Protein AF-A0A3M1KAP8-F1 (afdb_monomer_lite)

Structure (mmCIF, N/CA/C/O backbone):
data_AF-A0A3M1KAP8-F1
#
_entry.id   AF-A0A3M1KAP8-F1
#
loop_
_atom_site.group_PDB
_atom_site.id
_atom_site.type_symbol
_atom_site.label_atom_id
_atom_site.label_alt_id
_atom_site.label_comp_id
_atom_site.label_asym_id
_atom_site.label_entity_id
_atom_site.label_seq_id
_atom_site.pdbx_PDB_ins_code
_atom_site.Cartn_x
_atom_site.Cartn_y
_atom_site.Cartn_z
_atom_site.occupancy
_atom_site.B_iso_or_equiv
_atom_site.auth_seq_id
_atom_site.auth_comp_id
_atom_site.auth_asym_id
_atom_site.auth_atom_id
_atom_site.pdbx_PDB_model_num
ATOM 1 N N . MET A 1 1 ? -12.465 -6.374 11.927 1.00 93.69 1 MET A N 1
ATOM 2 C CA . MET A 1 1 ? -13.094 -5.767 10.733 1.00 93.69 1 MET A CA 1
ATOM 3 C C . MET A 1 1 ? -12.597 -6.473 9.483 1.00 93.69 1 MET A C 1
ATOM 5 O O . MET A 1 1 ? -11.524 -7.053 9.536 1.00 93.69 1 MET A O 1
ATOM 9 N N . LYS A 1 2 ? -13.347 -6.440 8.377 1.00 95.56 2 LYS A N 1
ATOM 10 C CA . LYS A 1 2 ? -12.838 -6.924 7.085 1.00 95.56 2 LYS A CA 1
ATOM 11 C C . LYS A 1 2 ? -11.937 -5.863 6.454 1.00 95.56 2 LYS A C 1
ATOM 13 O O . LYS A 1 2 ? -12.251 -4.679 6.549 1.00 95.56 2 LYS A O 1
ATOM 18 N N . ALA A 1 3 ? -10.857 -6.296 5.819 1.00 96.00 3 ALA A N 1
ATOM 19 C CA . ALA A 1 3 ? -9.937 -5.455 5.061 1.00 96.00 3 ALA A CA 1
ATOM 20 C C . ALA A 1 3 ? -9.540 -6.157 3.755 1.00 96.00 3 ALA A C 1
ATOM 22 O O . ALA A 1 3 ? -9.580 -7.388 3.673 1.00 96.00 3 ALA A O 1
ATOM 23 N N . ILE A 1 4 ? -9.172 -5.367 2.749 1.00 96.25 4 ILE A N 1
ATOM 24 C CA . ILE A 1 4 ? -8.640 -5.850 1.473 1.00 96.25 4 ILE A CA 1
ATOM 25 C C . ILE A 1 4 ? -7.117 -5.859 1.583 1.00 96.25 4 ILE A C 1
ATOM 27 O O . ILE A 1 4 ? -6.529 -4.870 2.008 1.00 96.25 4 ILE A O 1
ATOM 31 N N . TRP A 1 5 ? -6.495 -6.972 1.220 1.00 96.88 5 TRP A N 1
ATOM 32 C CA . TRP A 1 5 ? -5.055 -7.188 1.284 1.00 96.88 5 TRP A CA 1
ATOM 33 C C . TRP A 1 5 ? -4.496 -7.518 -0.092 1.00 96.88 5 TRP A C 1
ATOM 35 O O . TRP A 1 5 ? -5.185 -8.131 -0.906 1.00 96.88 5 TRP A O 1
ATOM 45 N N . VAL A 1 6 ? -3.236 -7.164 -0.311 1.00 97.12 6 VAL A N 1
ATOM 46 C CA . VAL A 1 6 ? -2.418 -7.629 -1.431 1.00 97.12 6 VAL A CA 1
ATOM 47 C C . VAL A 1 6 ? -1.419 -8.638 -0.880 1.00 97.12 6 VAL A C 1
ATOM 49 O O . VAL A 1 6 ? -0.548 -8.266 -0.103 1.00 97.12 6 VAL A O 1
ATOM 52 N N . ASP A 1 7 ? -1.542 -9.911 -1.262 1.00 96.62 7 ASP A N 1
ATOM 53 C CA . ASP A 1 7 ? -0.699 -10.995 -0.722 1.00 96.62 7 ASP A CA 1
ATOM 54 C C . ASP A 1 7 ? 0.673 -11.095 -1.388 1.00 96.62 7 ASP A C 1
ATOM 56 O O . ASP A 1 7 ? 1.644 -11.540 -0.783 1.00 96.62 7 ASP A O 1
ATOM 60 N N . ARG A 1 8 ? 0.734 -10.701 -2.657 1.00 97.00 8 ARG A N 1
ATOM 61 C CA . ARG A 1 8 ? 1.926 -10.647 -3.504 1.00 97.00 8 ARG A CA 1
ATOM 62 C C . ARG A 1 8 ? 1.651 -9.665 -4.638 1.00 97.00 8 ARG A C 1
ATOM 64 O O . ARG A 1 8 ? 0.491 -9.411 -4.951 1.00 97.00 8 ARG A O 1
ATOM 71 N N . LEU A 1 9 ? 2.694 -9.168 -5.287 1.00 96.00 9 LEU A N 1
ATOM 72 C CA . LEU A 1 9 ? 2.523 -8.343 -6.481 1.00 96.00 9 LEU A CA 1
ATOM 73 C C . LEU A 1 9 ? 2.004 -9.207 -7.642 1.00 96.00 9 LEU A C 1
ATOM 75 O O . LEU A 1 9 ? 2.464 -10.335 -7.837 1.00 96.00 9 LEU A O 1
ATOM 79 N N . ALA A 1 10 ? 1.040 -8.691 -8.398 1.00 96.12 10 ALA A N 1
ATOM 80 C CA . ALA A 1 10 ? 0.471 -9.357 -9.568 1.00 96.12 10 ALA A CA 1
ATOM 81 C C . ALA A 1 10 ? -0.017 -8.317 -10.579 1.00 96.12 10 ALA A C 1
ATOM 83 O O . ALA A 1 10 ? -0.458 -7.248 -10.188 1.00 96.12 10 ALA A O 1
ATOM 84 N N . THR A 1 11 ? 0.015 -8.621 -11.876 1.00 95.44 11 THR A N 1
ATOM 85 C CA . THR A 1 11 ? -0.491 -7.724 -12.939 1.00 95.44 11 THR A CA 1
ATOM 86 C C . THR A 1 11 ? -2.018 -7.739 -13.082 1.00 95.44 11 THR A C 1
ATOM 88 O O . THR A 1 11 ? -2.568 -7.134 -14.002 1.00 95.44 11 THR A O 1
ATOM 91 N N . ASP A 1 12 ? -2.698 -8.464 -12.197 1.00 95.75 12 ASP A N 1
ATOM 92 C CA . ASP A 1 12 ? -4.142 -8.609 -12.111 1.00 95.75 12 ASP A CA 1
ATOM 93 C C . ASP A 1 12 ? -4.586 -8.601 -10.635 1.00 95.75 12 ASP A C 1
ATOM 95 O O . ASP A 1 12 ? -3.802 -8.355 -9.718 1.00 95.75 12 ASP A O 1
ATOM 99 N N . THR A 1 13 ? -5.861 -8.893 -10.378 1.00 96.38 13 THR A N 1
ATOM 100 C CA . THR A 1 13 ? -6.426 -8.905 -9.019 1.00 96.38 13 THR A CA 1
ATOM 101 C C . THR A 1 13 ? -6.330 -10.267 -8.322 1.00 96.38 13 THR A C 1
ATOM 103 O O . THR A 1 13 ? -6.879 -10.434 -7.236 1.00 96.38 13 THR A O 1
ATOM 106 N N . SER A 1 14 ? -5.602 -11.246 -8.878 1.00 97.38 14 SER A N 1
ATOM 107 C CA . SER A 1 14 ? -5.494 -12.609 -8.321 1.00 97.38 14 SER A CA 1
ATOM 108 C C . SER A 1 14 ? -4.774 -12.680 -6.968 1.00 97.38 14 SER A C 1
ATOM 110 O O . SER A 1 14 ? -4.768 -13.720 -6.307 1.00 97.38 14 SER A O 1
ATOM 112 N N . ALA A 1 15 ? -4.107 -11.600 -6.567 1.00 96.12 15 ALA A N 1
ATOM 113 C CA . ALA A 1 15 ? -3.450 -11.461 -5.273 1.00 96.12 15 ALA A CA 1
ATOM 114 C C . ALA A 1 15 ? -4.236 -10.620 -4.264 1.00 96.12 15 ALA A C 1
ATOM 116 O O . ALA A 1 15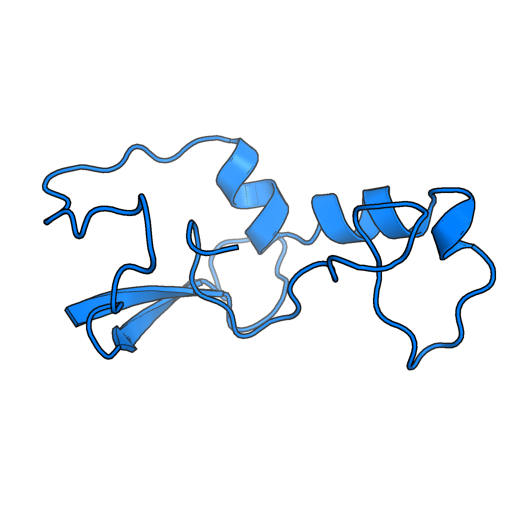 ? -3.782 -10.461 -3.131 1.00 96.12 15 ALA A O 1
ATOM 117 N N . VAL A 1 16 ? -5.392 -10.089 -4.667 1.00 97.50 16 VAL A N 1
ATOM 118 C CA . VAL A 1 16 ? -6.242 -9.272 -3.811 1.00 97.50 16 VAL A CA 1
ATOM 119 C C . VAL A 1 16 ? -7.177 -10.185 -3.028 1.00 97.50 16 VAL A C 1
ATOM 121 O O . VAL A 1 16 ? -7.993 -10.903 -3.606 1.00 97.50 16 VAL A O 1
ATOM 124 N N . VAL A 1 17 ? -7.071 -10.161 -1.702 1.00 97.56 17 VAL A N 1
ATOM 125 C CA . VAL A 1 17 ? -7.837 -11.044 -0.814 1.00 97.56 17 VAL A CA 1
ATOM 126 C C . VAL A 1 17 ? -8.540 -10.257 0.282 1.00 97.56 17 VAL A C 1
ATOM 128 O O . VAL A 1 17 ? -8.072 -9.216 0.732 1.00 97.56 17 VAL A O 1
ATOM 131 N N . VAL A 1 18 ? -9.677 -10.766 0.751 1.00 97.31 18 VAL A N 1
ATOM 132 C CA . VAL A 1 18 ? -10.386 -10.187 1.898 1.00 97.31 18 VAL A CA 1
ATOM 133 C C . VAL A 1 18 ? -10.022 -10.978 3.150 1.00 97.31 18 VAL A C 1
ATOM 135 O O . VAL A 1 18 ? -10.230 -12.189 3.196 1.00 97.31 18 VAL A O 1
ATOM 138 N N . ARG A 1 19 ? -9.521 -10.298 4.185 1.00 96.81 19 ARG A N 1
ATOM 139 C CA . ARG A 1 19 ? -9.157 -10.909 5.475 1.00 96.81 19 ARG A CA 1
ATOM 140 C C . ARG A 1 19 ? -9.847 -10.206 6.636 1.00 96.81 19 ARG A C 1
ATOM 142 O O . ARG A 1 19 ? -10.266 -9.052 6.524 1.00 96.81 19 ARG A O 1
ATOM 149 N N . ASP A 1 20 ? -9.964 -10.903 7.761 1.00 96.94 20 ASP A N 1
ATOM 150 C CA . ASP A 1 20 ? -10.244 -10.255 9.040 1.00 96.94 20 ASP A CA 1
ATOM 151 C C . ASP A 1 20 ? -8.973 -9.575 9.564 1.00 96.94 20 ASP A C 1
ATOM 153 O O . ASP A 1 20 ? -7.879 -10.120 9.467 1.00 96.94 20 ASP A O 1
ATOM 157 N N . SER A 1 21 ? -9.131 -8.374 10.109 1.00 92.31 21 SER A N 1
ATOM 158 C CA . SER A 1 21 ? -8.078 -7.567 10.723 1.00 92.31 21 SER A CA 1
ATOM 159 C C . SER A 1 21 ? -8.599 -6.920 11.999 1.00 92.31 21 SER A C 1
ATOM 161 O O . SER A 1 21 ? -9.798 -6.639 12.128 1.00 92.31 21 SER A O 1
ATOM 163 N N . GLU A 1 22 ? -7.712 -6.627 12.940 1.00 94.12 22 GLU A N 1
ATOM 164 C CA . GLU A 1 22 ? -8.058 -5.773 14.070 1.00 94.12 22 GLU A CA 1
ATOM 165 C C . GLU A 1 22 ? -8.406 -4.355 13.578 1.00 94.12 22 GLU A C 1
ATOM 167 O O . GLU A 1 22 ? -7.822 -3.886 12.596 1.00 94.12 22 GLU A O 1
ATOM 172 N N . PRO A 1 23 ? -9.383 -3.667 14.199 1.00 92.56 23 PRO A N 1
ATOM 173 C CA . PRO A 1 23 ? -9.607 -2.249 13.937 1.00 92.56 23 PRO A CA 1
ATOM 174 C C . PRO A 1 23 ? -8.356 -1.420 14.288 1.00 92.56 23 PRO A C 1
ATOM 176 O O . PRO A 1 23 ? -7.785 -1.634 15.361 1.00 92.56 23 PRO A O 1
ATOM 179 N N . PRO A 1 24 ? -7.940 -0.460 13.441 1.00 91.81 24 PRO A N 1
ATOM 180 C CA . PRO A 1 24 ? -6.763 0.356 13.717 1.00 91.81 24 PRO A CA 1
ATOM 181 C C . PRO A 1 24 ? -6.988 1.267 14.931 1.00 91.81 24 PRO A C 1
ATOM 183 O O . PRO A 1 24 ? -8.100 1.743 15.179 1.00 91.81 24 PRO A O 1
ATOM 186 N N . LYS A 1 25 ? -5.914 1.531 15.683 1.00 94.62 25 LYS A N 1
ATOM 187 C CA . LYS A 1 25 ? -5.916 2.476 16.808 1.00 94.62 25 LYS A CA 1
ATOM 188 C C . LYS A 1 25 ? -5.378 3.826 16.317 1.00 94.62 25 LYS A C 1
ATOM 190 O O . LYS A 1 25 ? -4.213 3.872 15.930 1.00 94.62 25 LYS A O 1
ATOM 195 N N . PRO A 1 26 ? -6.178 4.905 16.310 1.00 95.50 26 PRO A N 1
ATOM 196 C CA . PRO A 1 26 ? -5.702 6.207 15.854 1.00 95.50 26 PRO A CA 1
ATOM 197 C C . PRO A 1 26 ? -4.643 6.772 16.812 1.00 95.50 26 PRO A C 1
ATOM 199 O O . PRO A 1 26 ? -4.819 6.734 18.031 1.00 95.50 26 PRO A O 1
ATOM 202 N N . GLY A 1 27 ? -3.553 7.304 16.258 1.00 95.44 27 GLY A N 1
ATOM 203 C CA . GLY A 1 27 ? -2.548 8.074 16.990 1.00 95.44 27 GLY A CA 1
ATOM 204 C C . GLY A 1 27 ? -2.951 9.541 17.214 1.00 95.44 27 GLY A C 1
ATOM 205 O O . GLY A 1 27 ? -4.045 9.960 16.820 1.00 95.44 27 GLY A O 1
ATOM 206 N N . PRO A 1 28 ? -2.075 10.357 17.832 1.00 97.44 28 PRO A N 1
ATOM 207 C CA . PRO A 1 28 ? -2.321 11.786 18.015 1.00 97.44 28 PRO A CA 1
ATOM 208 C C . PRO A 1 28 ? -2.649 12.487 16.688 1.00 97.44 28 PRO A C 1
ATOM 210 O O . PRO A 1 28 ? -1.895 12.391 15.724 1.00 97.44 28 PRO A O 1
ATOM 213 N N . GLY A 1 29 ? -3.787 13.185 16.634 1.00 97.31 29 GLY A N 1
ATOM 214 C CA . GLY A 1 29 ? -4.254 13.896 15.435 1.00 97.31 29 GLY A CA 1
ATOM 215 C C . GLY A 1 29 ? -4.963 13.033 14.381 1.00 97.31 29 GLY A C 1
ATOM 216 O O . GLY A 1 29 ? -5.473 13.583 13.409 1.00 97.31 29 GLY A O 1
ATOM 217 N N . GLN A 1 30 ? -5.048 11.713 14.563 1.00 96.75 30 GLN A N 1
ATOM 218 C CA . GLN A 1 30 ? -5.769 10.812 13.659 1.00 96.75 30 GLN A CA 1
ATOM 219 C C . GLN A 1 30 ? -7.194 10.532 14.158 1.00 96.75 30 GLN A C 1
ATOM 221 O O . GLN A 1 30 ? -7.497 10.654 15.345 1.00 96.75 30 GLN A O 1
ATOM 226 N N . VAL A 1 31 ? -8.079 10.115 13.249 1.00 96.25 31 VAL A N 1
ATOM 227 C CA . VAL A 1 31 ? -9.467 9.737 13.559 1.00 96.25 31 VAL A CA 1
ATOM 228 C C . VAL A 1 31 ? -9.773 8.330 13.058 1.00 96.25 31 VAL A C 1
ATOM 230 O O . VAL A 1 31 ? -9.355 7.941 11.970 1.00 96.25 31 VAL A O 1
ATOM 233 N N . LEU A 1 32 ? -10.538 7.565 13.841 1.00 95.44 32 LEU A N 1
ATOM 234 C CA . LEU A 1 32 ? -11.063 6.271 13.411 1.00 95.44 32 LEU A CA 1
ATOM 235 C C . LEU A 1 32 ? -12.386 6.476 12.669 1.00 95.44 32 LEU A C 1
ATOM 237 O O . LEU A 1 32 ? -13.362 6.953 13.249 1.00 95.44 32 LEU A O 1
ATOM 241 N N . ILE A 1 33 ? -12.428 6.088 11.394 1.00 94.50 33 ILE A N 1
ATOM 242 C CA . ILE A 1 33 ? -13.603 6.252 10.533 1.00 94.50 33 ILE A CA 1
ATOM 243 C C . ILE A 1 33 ? -14.211 4.887 10.220 1.00 94.50 33 ILE A C 1
ATOM 245 O O . ILE A 1 33 ? -13.517 3.938 9.859 1.00 94.50 33 ILE A O 1
ATOM 249 N N . ARG A 1 34 ? -15.542 4.800 10.289 1.00 95.31 34 ARG A N 1
ATOM 250 C CA . ARG A 1 34 ? -16.289 3.672 9.728 1.00 95.31 34 ARG A CA 1
ATOM 251 C C . ARG A 1 34 ? -16.603 3.954 8.261 1.00 95.31 34 ARG A C 1
ATOM 253 O O . ARG A 1 34 ? -17.525 4.706 7.953 1.00 95.31 34 ARG A O 1
ATOM 260 N N . VAL A 1 35 ? -15.824 3.353 7.365 1.00 93.25 35 VAL A N 1
ATOM 261 C CA . VAL A 1 35 ? -15.969 3.541 5.916 1.00 93.25 35 VAL A CA 1
ATOM 262 C C . VAL A 1 35 ? -17.297 2.949 5.436 1.00 93.25 35 VAL A C 1
ATOM 264 O O . VAL A 1 35 ? -17.574 1.767 5.626 1.00 93.25 35 VAL A O 1
ATOM 267 N N . HIS A 1 36 ? -18.129 3.780 4.805 1.00 95.94 36 HIS A N 1
ATOM 268 C CA . HIS A 1 36 ? -19.393 3.353 4.199 1.00 95.94 36 HIS A CA 1
ATOM 269 C C . HIS A 1 36 ? -19.247 3.010 2.717 1.00 95.94 36 HIS A C 1
ATOM 271 O O . HIS A 1 36 ? -19.932 2.113 2.223 1.00 95.94 36 HIS A O 1
ATOM 277 N N . ARG A 1 37 ? -18.396 3.752 2.006 1.00 95.69 37 ARG A N 1
ATOM 278 C CA . ARG A 1 37 ? -18.094 3.603 0.581 1.00 95.69 37 ARG A CA 1
ATOM 279 C C . ARG A 1 37 ? -16.643 4.020 0.356 1.00 95.69 37 ARG A C 1
ATOM 281 O O . ARG A 1 37 ? -16.188 4.963 0.999 1.00 95.69 37 ARG A O 1
ATOM 288 N N . ALA A 1 38 ? -15.970 3.343 -0.563 1.00 93.38 38 ALA A N 1
ATOM 289 C CA . ALA A 1 38 ? -14.655 3.713 -1.067 1.00 93.38 38 ALA A CA 1
ATOM 290 C C . ALA A 1 38 ? -14.672 3.556 -2.598 1.00 93.38 38 ALA A C 1
ATOM 292 O O . ALA A 1 38 ? -15.246 2.574 -3.082 1.00 93.38 38 ALA A O 1
ATOM 293 N N . PRO A 1 39 ? -14.138 4.522 -3.361 1.00 95.25 39 PRO A N 1
ATOM 294 C CA . PRO A 1 39 ? -13.965 4.364 -4.798 1.00 95.25 39 PRO A CA 1
ATOM 295 C C . PRO A 1 39 ? -12.838 3.368 -5.096 1.00 95.25 39 PRO A C 1
ATOM 297 O O . PRO A 1 39 ? -11.994 3.116 -4.241 1.00 95.25 39 PRO A O 1
ATOM 300 N N . ILE A 1 40 ? -12.827 2.847 -6.321 1.00 94.25 40 ILE A N 1
ATOM 301 C CA . ILE A 1 40 ? -11.660 2.175 -6.896 1.00 94.25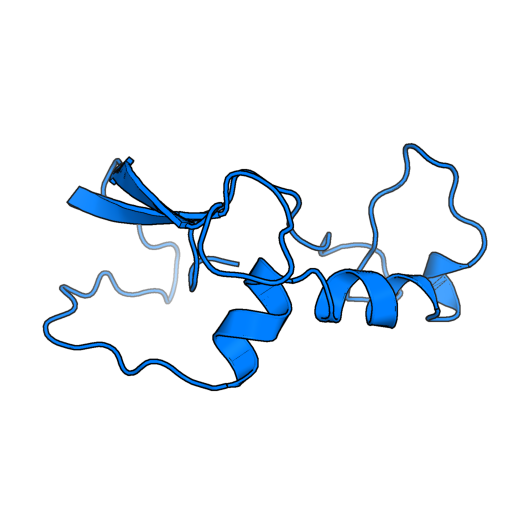 40 ILE A CA 1
ATOM 302 C C . ILE A 1 40 ? -11.043 3.156 -7.886 1.00 94.25 40 ILE A C 1
ATOM 304 O O . ILE A 1 40 ? -11.691 3.541 -8.863 1.00 94.25 40 ILE A O 1
ATOM 308 N N . ASN A 1 41 ? -9.814 3.573 -7.623 1.00 94.62 41 ASN A N 1
ATOM 309 C CA . ASN A 1 41 ? -9.054 4.486 -8.460 1.00 94.62 41 ASN A CA 1
ATOM 310 C C . ASN A 1 41 ? -8.061 3.706 -9.336 1.00 94.62 41 ASN A C 1
ATOM 312 O O . ASN A 1 41 ? -7.545 2.670 -8.920 1.00 94.62 41 ASN A O 1
ATOM 316 N N . PRO A 1 42 ? -7.690 4.221 -10.524 1.00 95.50 42 PRO A N 1
ATOM 317 C CA . PRO A 1 42 ? -6.622 3.622 -11.326 1.00 95.50 42 PRO A CA 1
ATOM 318 C C . PRO A 1 42 ? -5.290 3.476 -10.572 1.00 95.50 42 PRO A C 1
ATOM 320 O O . PRO A 1 42 ? -4.533 2.548 -10.836 1.00 95.50 42 PRO A O 1
ATOM 323 N N . SER A 1 43 ? -5.010 4.366 -9.614 1.00 93.56 43 SER A N 1
ATOM 324 C CA . SER A 1 43 ? -3.808 4.313 -8.775 1.00 93.56 43 SER A CA 1
ATOM 325 C C . SER A 1 43 ? -3.760 3.110 -7.837 1.00 93.56 43 SER A C 1
ATOM 327 O O . SER A 1 43 ? -2.665 2.691 -7.477 1.00 93.56 43 SER A O 1
ATOM 329 N N . ASP A 1 44 ? -4.900 2.524 -7.469 1.00 94.25 44 ASP A N 1
ATOM 330 C CA . ASP A 1 44 ? -4.935 1.369 -6.562 1.00 94.25 44 ASP A CA 1
ATOM 331 C C . ASP A 1 44 ? -4.227 0.166 -7.209 1.00 94.25 44 ASP A C 1
ATOM 333 O O . ASP A 1 44 ? -3.501 -0.588 -6.561 1.00 94.25 44 ASP A O 1
ATOM 337 N N . PHE A 1 45 ? -4.345 0.047 -8.535 1.00 95.56 45 PHE A N 1
ATOM 338 C CA . PHE A 1 45 ? -3.652 -0.971 -9.319 1.00 95.56 45 PHE A CA 1
ATOM 339 C C . PHE A 1 45 ? -2.132 -0.787 -9.322 1.00 95.56 45 PHE A C 1
ATOM 341 O O . PHE A 1 45 ? -1.413 -1.772 -9.441 1.00 95.56 45 PHE A O 1
ATOM 348 N N . ASN A 1 46 ? -1.609 0.429 -9.130 1.00 95.25 46 ASN A N 1
ATOM 349 C CA . ASN A 1 46 ? -0.160 0.642 -9.064 1.00 95.25 46 ASN A CA 1
ATOM 350 C C . ASN A 1 46 ? 0.465 -0.001 -7.818 1.00 95.25 46 ASN A C 1
ATOM 352 O O . ASN A 1 46 ? 1.633 -0.392 -7.870 1.00 95.25 46 ASN A O 1
ATOM 356 N N . TYR A 1 47 ? -0.292 -0.128 -6.723 1.00 94.50 47 TYR A N 1
ATOM 357 C CA . TYR A 1 47 ? 0.134 -0.882 -5.544 1.00 94.50 47 TYR A CA 1
ATOM 358 C C . TYR A 1 47 ? 0.051 -2.385 -5.815 1.00 94.50 47 TYR A C 1
ATOM 360 O O . TYR A 1 47 ? 1.061 -3.078 -5.696 1.00 94.50 47 TYR A O 1
ATOM 368 N N . ILE A 1 48 ? -1.091 -2.871 -6.316 1.00 96.31 48 ILE A N 1
ATOM 369 C CA . ILE A 1 48 ? -1.296 -4.297 -6.642 1.00 96.31 48 ILE A CA 1
ATOM 370 C C . ILE A 1 48 ? -0.217 -4.814 -7.611 1.00 96.31 48 ILE A C 1
ATOM 372 O O . ILE A 1 48 ? 0.348 -5.890 -7.412 1.00 96.31 48 ILE A O 1
ATOM 376 N N . HIS A 1 49 ? 0.098 -4.027 -8.640 1.00 96.62 49 HIS A N 1
ATOM 377 C CA . HIS A 1 49 ? 1.038 -4.397 -9.695 1.00 96.62 49 HIS A CA 1
ATOM 378 C C . HIS A 1 49 ? 2.505 -4.154 -9.324 1.00 96.62 49 HIS A C 1
ATOM 380 O O . HIS A 1 49 ? 3.386 -4.571 -10.070 1.00 96.62 49 HIS A O 1
ATOM 386 N N . GLY A 1 50 ? 2.792 -3.461 -8.217 1.00 95.38 50 GLY A N 1
ATOM 387 C CA . GLY A 1 50 ? 4.158 -3.073 -7.854 1.00 95.38 50 GLY A CA 1
ATOM 388 C C . GLY A 1 50 ? 4.728 -1.915 -8.675 1.00 95.38 50 GLY A C 1
ATOM 389 O O . GLY A 1 50 ? 5.911 -1.608 -8.569 1.00 95.38 50 GLY A O 1
ATOM 390 N N . THR A 1 51 ? 3.909 -1.222 -9.466 1.00 95.94 51 THR A N 1
ATOM 391 C CA . THR A 1 51 ? 4.358 -0.118 -10.326 1.00 95.94 51 THR A CA 1
ATOM 392 C C . THR A 1 51 ? 5.007 1.016 -9.529 1.00 95.94 51 THR A C 1
ATOM 394 O O . THR A 1 51 ? 5.999 1.587 -9.982 1.00 95.94 51 THR A O 1
ATOM 397 N N . TYR A 1 52 ? 4.497 1.332 -8.331 1.00 93.94 52 TYR A N 1
ATOM 398 C CA . TYR A 1 52 ? 5.143 2.328 -7.468 1.00 93.94 52 TYR A CA 1
ATOM 399 C C . TYR A 1 52 ? 6.519 1.870 -6.988 1.00 93.94 52 TYR A C 1
ATOM 401 O O . TYR A 1 52 ? 7.476 2.637 -7.080 1.00 93.94 52 TYR A O 1
ATOM 409 N N . ARG A 1 53 ? 6.640 0.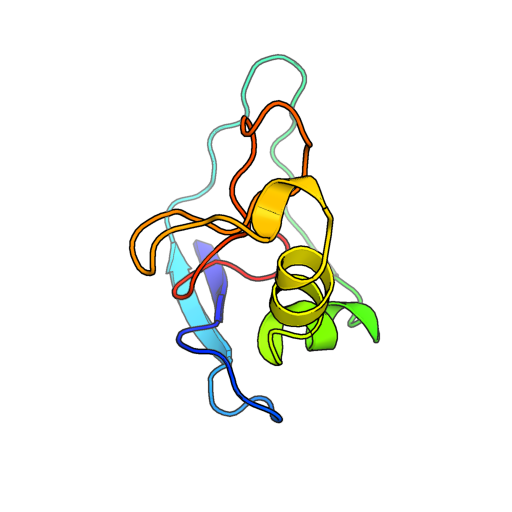616 -6.547 1.00 94.12 53 ARG A N 1
ATOM 410 C CA . ARG A 1 53 ? 7.911 0.017 -6.129 1.00 94.12 53 ARG A CA 1
ATOM 411 C C . ARG A 1 53 ? 8.940 0.068 -7.258 1.00 94.12 53 ARG A C 1
ATOM 413 O O . ARG A 1 53 ? 10.015 0.628 -7.070 1.00 94.12 53 ARG A O 1
ATOM 420 N N . ASP A 1 54 ? 8.577 -0.404 -8.448 1.00 94.50 54 ASP A N 1
ATOM 421 C CA . ASP A 1 54 ? 9.452 -0.412 -9.628 1.00 94.50 54 ASP A CA 1
ATOM 422 C C . ASP A 1 54 ? 9.929 0.994 -10.024 1.00 94.50 54 ASP A C 1
ATOM 424 O O . ASP A 1 54 ? 11.060 1.180 -10.484 1.00 94.50 54 ASP A O 1
ATOM 428 N N . ALA A 1 55 ? 9.067 2.003 -9.866 1.00 94.81 55 ALA A N 1
ATOM 429 C CA . ALA A 1 55 ? 9.424 3.392 -10.122 1.00 94.81 55 ALA A CA 1
ATOM 430 C C . ALA A 1 55 ? 10.394 3.930 -9.058 1.00 94.81 55 ALA A C 1
ATOM 432 O O . ALA A 1 55 ? 11.410 4.539 -9.405 1.00 94.81 55 ALA A O 1
ATOM 433 N N . LEU A 1 56 ? 10.112 3.673 -7.777 1.00 95.38 56 LEU A N 1
ATOM 434 C CA . LEU A 1 56 ? 10.940 4.104 -6.650 1.00 95.38 56 LEU A CA 1
ATOM 435 C C . LEU A 1 56 ? 12.333 3.465 -6.681 1.00 95.38 56 LEU A C 1
ATOM 437 O O . LEU A 1 56 ? 13.316 4.150 -6.398 1.00 95.38 56 LEU A O 1
ATOM 441 N N . GLU A 1 57 ? 12.453 2.200 -7.094 1.00 94.38 57 GLU A N 1
ATOM 442 C CA . GLU A 1 57 ? 13.738 1.496 -7.233 1.00 94.38 57 GLU A CA 1
ATOM 443 C C . GLU A 1 57 ? 14.743 2.242 -8.129 1.00 94.38 57 GLU A C 1
ATOM 445 O O . GLU A 1 57 ? 15.956 2.117 -7.959 1.00 94.38 57 GLU A O 1
ATOM 450 N N . ARG A 1 58 ? 14.258 3.046 -9.083 1.00 93.81 58 ARG A N 1
ATOM 451 C CA . ARG A 1 58 ? 15.093 3.757 -10.067 1.00 93.81 58 ARG A CA 1
ATOM 452 C C . ARG A 1 58 ? 15.584 5.123 -9.580 1.00 93.81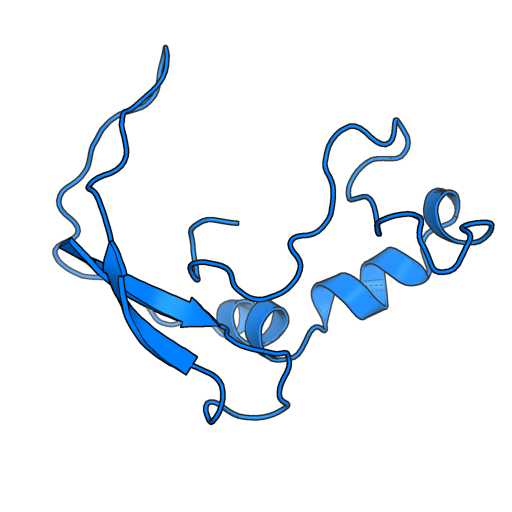 58 ARG A C 1
ATOM 454 O O . ARG A 1 58 ? 16.439 5.734 -10.243 1.00 93.81 58 ARG A O 1
ATOM 461 N N . LEU A 1 59 ? 15.051 5.609 -8.457 1.00 95.38 59 LEU A N 1
ATOM 462 C CA . LEU A 1 59 ? 15.404 6.900 -7.867 1.00 95.38 59 LEU A CA 1
ATOM 463 C C . LEU A 1 59 ? 16.817 6.868 -7.288 1.00 95.38 59 LEU A C 1
ATOM 465 O O . LEU A 1 59 ? 17.291 5.835 -6.827 1.00 95.38 59 LEU A O 1
ATOM 469 N N . ILE A 1 60 ? 17.507 8.011 -7.337 1.00 94.56 60 ILE A N 1
ATOM 470 C CA . ILE A 1 60 ? 18.953 8.105 -7.068 1.00 94.56 60 ILE A CA 1
ATOM 471 C C . ILE A 1 60 ? 19.316 7.515 -5.699 1.00 94.56 60 ILE A C 1
ATOM 473 O O . ILE A 1 60 ? 20.292 6.776 -5.601 1.00 94.56 60 ILE A O 1
ATOM 477 N N . TRP A 1 61 ? 18.507 7.778 -4.671 1.00 93.44 61 TRP A N 1
ATOM 478 C CA . TRP A 1 61 ? 18.750 7.287 -3.312 1.00 93.44 61 TRP A CA 1
ATOM 479 C C . TRP A 1 61 ? 18.533 5.775 -3.141 1.00 93.44 61 TRP A C 1
ATOM 481 O O . TRP A 1 61 ? 19.069 5.208 -2.191 1.00 93.44 61 TRP A O 1
ATOM 491 N N . ASN A 1 62 ? 17.838 5.111 -4.073 1.00 95.25 62 ASN A N 1
ATOM 492 C CA . ASN A 1 62 ? 17.582 3.665 -4.063 1.00 95.25 62 ASN A CA 1
ATOM 493 C C . ASN A 1 62 ? 18.531 2.858 -4.974 1.00 95.25 62 ASN A C 1
ATOM 495 O O . ASN A 1 62 ? 18.511 1.631 -4.941 1.00 95.25 62 ASN A O 1
ATOM 499 N N . ARG A 1 63 ? 19.391 3.508 -5.775 1.00 88.06 63 ARG A N 1
ATOM 500 C CA . ARG A 1 63 ? 20.213 2.823 -6.800 1.00 88.06 63 ARG A CA 1
ATOM 501 C C . ARG A 1 63 ? 21.328 1.929 -6.264 1.00 88.06 63 ARG A C 1
ATOM 503 O O . ARG A 1 63 ? 21.674 0.958 -6.924 1.00 88.06 63 ARG A O 1
ATOM 510 N N . SER A 1 64 ? 21.905 2.260 -5.113 1.00 83.31 64 SER A N 1
ATOM 511 C CA . SER A 1 64 ? 23.063 1.540 -4.552 1.00 83.31 64 SER A CA 1
ATOM 512 C C . SER A 1 64 ? 22.677 0.600 -3.409 1.00 83.31 64 SER A C 1
ATOM 514 O O . SER A 1 64 ? 23.486 0.338 -2.521 1.00 83.31 64 SER A O 1
ATOM 516 N N . ARG A 1 65 ? 21.420 0.150 -3.391 1.00 86.00 65 ARG A N 1
ATOM 517 C CA . ARG A 1 65 ? 20.872 -0.713 -2.343 1.00 86.00 65 ARG A CA 1
ATOM 518 C C . ARG A 1 65 ? 21.358 -2.158 -2.504 1.00 86.00 65 ARG A C 1
ATOM 520 O O . ARG A 1 65 ? 21.564 -2.624 -3.627 1.00 86.00 65 ARG A O 1
ATOM 527 N N . SER A 1 66 ? 21.526 -2.878 -1.397 1.00 83.25 66 SER A N 1
ATOM 528 C CA . SER A 1 66 ? 21.630 -4.341 -1.435 1.00 83.25 66 SER A CA 1
ATOM 529 C C . SER A 1 66 ? 20.247 -4.955 -1.686 1.00 83.25 66 SER A C 1
ATOM 531 O O . SER A 1 66 ? 19.228 -4.278 -1.564 1.00 83.25 66 SER A O 1
ATOM 533 N N . ALA A 1 67 ? 20.193 -6.244 -2.032 1.00 79.69 67 ALA A N 1
ATOM 534 C CA . ALA A 1 67 ? 18.918 -6.943 -2.219 1.00 79.69 67 ALA A CA 1
ATOM 535 C C . ALA A 1 67 ? 18.035 -6.932 -0.953 1.00 79.69 67 ALA A C 1
ATOM 537 O O . ALA A 1 67 ? 16.813 -6.939 -1.073 1.00 79.69 67 ALA A O 1
ATOM 538 N N . ASP A 1 68 ? 18.661 -6.863 0.227 1.00 84.81 68 ASP A N 1
ATOM 539 C CA . ASP A 1 68 ? 17.994 -6.856 1.534 1.00 84.81 68 ASP A CA 1
ATOM 540 C C . ASP A 1 68 ? 17.621 -5.443 2.033 1.00 84.81 68 ASP A C 1
ATOM 542 O O . ASP A 1 68 ? 16.971 -5.314 3.069 1.00 84.81 68 ASP A O 1
ATOM 546 N N . ASP A 1 69 ? 18.039 -4.377 1.336 1.00 88.44 69 ASP A N 1
ATOM 547 C CA . ASP A 1 69 ? 17.692 -2.990 1.684 1.00 88.44 69 ASP A CA 1
ATOM 548 C C . ASP A 1 69 ? 16.335 -2.626 1.047 1.00 88.44 69 ASP A C 1
ATOM 550 O O . ASP A 1 69 ? 16.163 -2.799 -0.174 1.00 88.44 69 ASP A O 1
ATOM 554 N N . PRO A 1 70 ? 15.359 -2.147 1.848 1.00 92.81 70 PRO A N 1
ATOM 555 C CA . PRO A 1 70 ? 14.067 -1.719 1.340 1.00 92.81 70 PRO A CA 1
ATOM 556 C C . PRO A 1 70 ? 14.184 -0.673 0.234 1.00 92.81 70 PRO A C 1
ATOM 558 O O . PRO A 1 70 ? 15.167 0.055 0.093 1.00 92.81 70 PRO A O 1
ATOM 561 N N . VAL A 1 71 ? 13.122 -0.566 -0.552 1.00 95.19 71 VAL A N 1
ATOM 562 C CA . VAL A 1 71 ? 12.928 0.580 -1.438 1.00 95.19 71 VAL A CA 1
ATOM 563 C C . VAL A 1 71 ? 12.374 1.720 -0.592 1.00 95.19 71 VAL A C 1
ATOM 565 O O . VAL A 1 71 ? 11.414 1.503 0.133 1.00 95.19 71 VAL A O 1
ATOM 568 N N . TRP A 1 72 ? 12.941 2.923 -0.665 1.00 95.38 72 TRP A N 1
ATOM 569 C CA . TRP A 1 72 ? 12.540 4.048 0.191 1.00 95.38 72 TRP A CA 1
ATOM 570 C C . TRP A 1 72 ? 11.783 5.126 -0.590 1.00 95.38 72 TRP A C 1
ATOM 572 O O . TRP A 1 72 ? 12.164 5.460 -1.718 1.00 95.38 72 TRP A O 1
ATOM 582 N N . PHE A 1 73 ? 10.732 5.693 0.009 1.00 94.75 73 PHE A N 1
ATOM 583 C CA . PHE A 1 73 ? 9.988 6.819 -0.573 1.00 94.75 73 PHE A CA 1
ATOM 584 C C . PHE A 1 73 ? 10.769 8.134 -0.513 1.00 94.75 73 PHE A C 1
ATOM 586 O O . PHE A 1 73 ? 10.682 8.946 -1.433 1.00 94.75 73 PHE A O 1
ATOM 593 N N . ASP A 1 74 ? 11.535 8.331 0.556 1.00 94.69 74 ASP A N 1
ATOM 594 C CA . ASP A 1 74 ? 12.275 9.551 0.857 1.00 94.69 74 ASP A CA 1
ATOM 595 C C . ASP A 1 74 ? 13.798 9.329 0.803 1.00 94.69 74 ASP A C 1
ATOM 597 O O . ASP A 1 74 ? 14.284 8.230 1.095 1.00 94.69 74 ASP A O 1
ATOM 601 N N . PRO A 1 75 ? 14.577 10.361 0.435 1.00 94.31 75 PRO A N 1
ATOM 602 C CA . PRO A 1 75 ? 16.030 10.258 0.362 1.00 94.31 75 PRO A CA 1
ATOM 603 C C . PRO A 1 75 ? 16.691 10.064 1.733 1.00 94.31 75 PRO A C 1
ATOM 605 O O . PRO A 1 75 ? 17.787 9.504 1.789 1.00 94.31 75 PRO A O 1
ATOM 608 N N . GLU A 1 76 ? 16.040 10.477 2.826 1.00 95.62 76 GLU A N 1
ATOM 609 C CA . GLU A 1 76 ? 16.487 10.236 4.202 1.00 95.62 76 GLU A CA 1
ATOM 610 C C . GLU A 1 76 ? 16.302 8.778 4.652 1.00 95.62 76 GLU A C 1
ATOM 612 O O . GLU A 1 76 ? 16.833 8.399 5.697 1.00 95.62 76 GLU A O 1
ATOM 617 N N . ARG A 1 77 ? 15.618 7.948 3.850 1.00 93.00 77 ARG A N 1
ATOM 618 C CA . ARG A 1 77 ? 15.362 6.526 4.116 1.00 93.00 77 ARG A CA 1
ATOM 61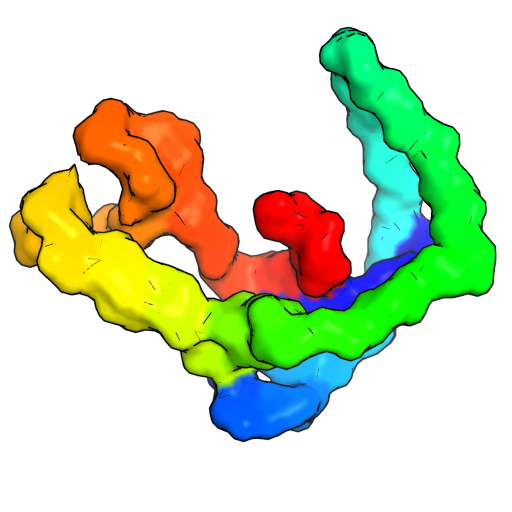9 C C . ARG A 1 77 ? 14.653 6.299 5.450 1.00 93.00 77 ARG A C 1
ATOM 621 O O . ARG A 1 77 ? 15.061 5.478 6.270 1.00 93.00 77 ARG A O 1
ATOM 628 N N . THR A 1 78 ? 13.586 7.054 5.668 1.00 94.81 78 THR A N 1
ATOM 629 C CA . THR A 1 78 ? 12.754 6.969 6.873 1.00 94.81 78 THR A CA 1
ATOM 630 C C . THR A 1 78 ? 11.453 6.212 6.633 1.00 94.81 78 THR A C 1
ATOM 632 O O . THR A 1 78 ? 10.917 5.612 7.564 1.00 94.81 78 THR A O 1
ATOM 635 N N . THR A 1 79 ? 10.969 6.183 5.390 1.00 94.31 79 THR A N 1
ATOM 636 C CA . THR A 1 79 ? 9.688 5.584 5.006 1.00 94.31 79 THR A CA 1
ATOM 637 C C . THR A 1 79 ? 9.908 4.496 3.954 1.00 94.31 79 THR A C 1
ATOM 639 O O . THR A 1 79 ? 10.139 4.805 2.776 1.00 94.31 79 THR A O 1
ATOM 642 N N . PRO A 1 80 ? 9.871 3.211 4.342 1.00 94.50 80 PRO A N 1
ATOM 643 C CA . PRO A 1 80 ? 10.018 2.128 3.386 1.00 94.50 80 PRO A CA 1
ATOM 644 C C . PRO A 1 80 ? 8.763 2.018 2.511 1.00 94.50 80 PRO A C 1
ATOM 646 O O . PRO A 1 80 ? 7.642 2.259 2.956 1.00 94.50 80 PRO A O 1
ATOM 649 N N . CYS A 1 81 ? 8.956 1.618 1.261 1.00 93.44 81 CYS A N 1
ATOM 650 C CA . CYS A 1 81 ? 7.891 1.178 0.377 1.00 93.44 81 CYS A CA 1
ATOM 651 C C . CYS A 1 81 ? 7.296 -0.122 0.937 1.00 93.44 81 CYS A C 1
ATOM 653 O O . CYS A 1 81 ? 8.062 -1.022 1.293 1.00 93.44 81 CYS A O 1
ATOM 655 N N . PRO A 1 82 ? 5.963 -0.238 1.049 1.00 92.38 82 PRO A N 1
ATOM 656 C CA . PRO A 1 82 ? 5.334 -1.442 1.570 1.00 92.38 82 PRO A CA 1
ATOM 657 C C . PRO A 1 82 ? 5.629 -2.649 0.674 1.00 92.38 82 PRO A C 1
ATOM 659 O O . PRO A 1 82 ? 5.534 -2.580 -0.552 1.00 92.38 82 PRO A O 1
ATOM 662 N N . GLU A 1 83 ? 5.934 -3.778 1.306 1.00 92.19 83 GLU A N 1
ATOM 663 C CA . GLU A 1 83 ? 6.115 -5.073 0.650 1.00 92.19 83 GLU A CA 1
ATOM 664 C C . GLU A 1 83 ? 4.940 -5.989 1.013 1.00 92.19 83 GLU A C 1
ATOM 666 O O . GLU A 1 83 ? 4.500 -5.979 2.169 1.00 92.19 83 GLU A O 1
ATOM 671 N N . PRO A 1 84 ? 4.391 -6.775 0.068 1.00 94.75 84 PRO A N 1
ATOM 672 C CA . PRO A 1 84 ? 3.328 -7.717 0.392 1.00 94.75 84 PRO A CA 1
ATOM 673 C C . PRO A 1 84 ? 3.759 -8.727 1.477 1.00 94.75 84 PRO A C 1
ATOM 675 O O . PRO A 1 84 ? 4.902 -9.189 1.460 1.00 94.75 84 PRO A O 1
ATOM 678 N N . PRO A 1 85 ? 2.852 -9.142 2.381 1.00 95.50 85 PRO A N 1
ATOM 679 C CA . PRO A 1 85 ? 1.434 -8.800 2.398 1.00 95.50 85 PRO A CA 1
ATOM 680 C C . PRO A 1 85 ? 1.126 -7.468 3.107 1.00 95.50 85 PRO A C 1
ATOM 682 O O . PRO A 1 85 ? 1.554 -7.256 4.239 1.00 95.50 85 PRO A O 1
ATOM 685 N N . TYR A 1 86 ? 0.289 -6.622 2.499 1.00 94.81 86 TYR A N 1
ATOM 686 C CA . TYR A 1 86 ? -0.187 -5.365 3.105 1.00 94.81 86 TYR A CA 1
ATOM 687 C C . TYR A 1 86 ? -1.679 -5.111 2.845 1.00 94.81 86 TYR A C 1
ATOM 689 O O . TYR A 1 86 ? -2.280 -5.719 1.957 1.00 94.81 86 TYR A O 1
ATOM 697 N N . ILE A 1 87 ? -2.286 -4.224 3.642 1.00 94.69 87 ILE A N 1
ATOM 698 C CA . ILE A 1 87 ? -3.670 -3.753 3.462 1.00 94.69 87 ILE A CA 1
ATOM 699 C C . ILE A 1 87 ? -3.683 -2.693 2.364 1.00 94.69 87 ILE A C 1
ATOM 701 O O . ILE A 1 87 ? -2.952 -1.721 2.483 1.00 94.69 87 ILE A O 1
ATOM 705 N N . LEU A 1 88 ? -4.540 -2.849 1.355 1.00 91.62 88 LEU A N 1
ATOM 706 C CA . LEU A 1 88 ? -4.711 -1.860 0.289 1.00 91.62 88 LEU A CA 1
ATOM 707 C C . LEU A 1 88 ? -5.445 -0.612 0.814 1.00 91.62 88 LEU A C 1
ATOM 709 O O . LEU A 1 88 ? -6.502 -0.733 1.443 1.00 91.62 88 LEU A O 1
ATOM 713 N N . GLY A 1 89 ? -4.906 0.574 0.535 1.00 84.06 89 GLY A N 1
ATOM 714 C CA . GLY A 1 89 ? -5.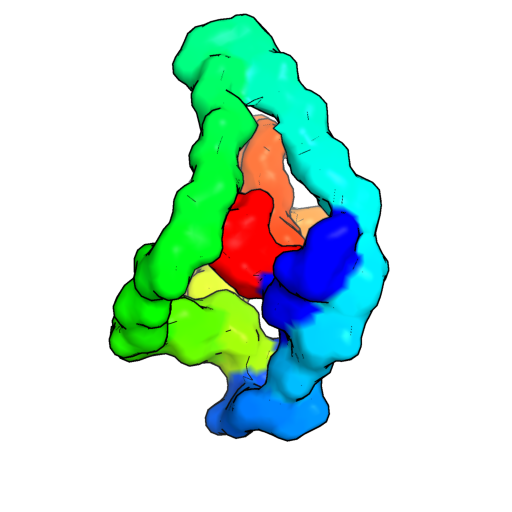340 1.857 1.090 1.00 84.06 89 GLY A CA 1
ATOM 715 C C . GLY A 1 89 ? -4.856 2.112 2.523 1.00 84.06 89 GLY A C 1
ATOM 716 O O . GLY A 1 89 ? -5.349 3.042 3.166 1.00 84.06 89 GLY A O 1
ATOM 717 N N . GLY A 1 90 ? -3.966 1.259 3.043 1.00 77.88 90 GLY A N 1
ATOM 718 C CA . GLY A 1 90 ? -3.346 1.391 4.366 1.00 77.88 90 GLY A CA 1
ATOM 719 C C . GLY A 1 90 ? -1.840 1.661 4.326 1.00 77.88 90 GLY A C 1
ATOM 720 O O . GLY A 1 90 ? -1.263 1.931 5.379 1.00 77.88 90 GLY A O 1
ATOM 721 N N . GLU A 1 91 ? -1.236 1.542 3.142 1.00 61.38 91 GLU A N 1
ATOM 722 C CA . GLU A 1 91 ? 0.126 1.974 2.806 1.00 61.38 91 GLU A CA 1
ATOM 723 C C . GLU A 1 91 ? 0.465 3.432 3.152 1.00 61.38 91 GLU A C 1
ATOM 725 O O . GLU A 1 91 ? -0.431 4.308 3.111 1.00 61.38 91 GLU A O 1
#

Radius of gyration: 14.88 Å; chains: 1; bounding box: 42×26×31 Å

pLDDT: mean 93.61, std 5.04, range [61.38, 97.56]

Sequence (91 aa):
MKAIWVDRLATDTSAVVVRDSEPPKPGPGQVLIRVHRAPINPSDFNYIHGTYRDALERLIWNRSRSADDPVWFDPERTTPCPEPPYILGGE

Foldseek 3Di:
DKFWWQAAADQDCPRIDIDDDDQDDDDVPDDRDDDPDDDDDPVLSCLNNVVVVVVLCPDPLNPPDDPPQFRAPDSVRPHGDDGPGDTRVPD

Secondary structure (DSSP, 8-state):
-EEEEE-S--SSSTTEEEEE-PPP---TT------S-----TTHHHHHTTHHHHHHTTSGGGTT--TTSPPBSSTT--SBPP-SSEETT--